Protein AF-A0A7V0SSG3-F1 (afdb_monomer_lite)

Secondary structure (DSSP, 8-state):
--GGGG-----GGGS-SS--SSGGGSEEE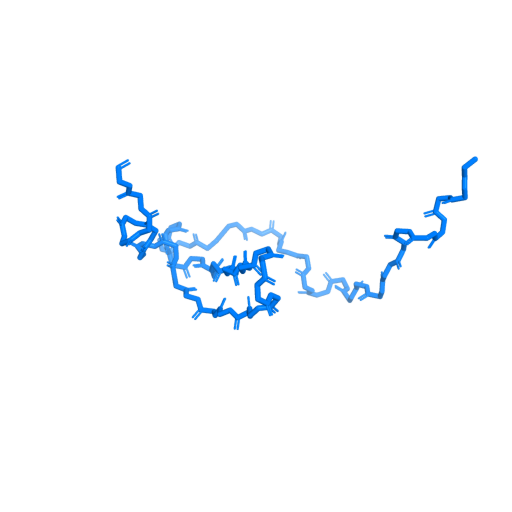EE-TTT--EEEEEGGGGGGG--

Radius of gyration: 14.81 Å; chains: 1; bounding box: 32×35×35 Å

Foldseek 3Di:
DDPCVPDDDDDPVPPDPDADPVNQQDKDWDADPPVRDIDIDTNVCVVVVDD

Sequence (51 aa):
MDISLFDYKLPKEFIAQEPIEPRDNSRLLILDRKTKNIEHKKFYELLNYLS

Structure (mmCIF, N/CA/C/O backbone):
data_AF-A0A7V0SSG3-F1
#
_entry.id   AF-A0A7V0SSG3-F1
#
loop_
_atom_site.group_PDB
_atom_site.id
_atom_site.type_symbol
_atom_site.label_atom_id
_atom_site.label_alt_id
_atom_site.label_comp_id
_atom_site.label_asym_id
_atom_site.label_entity_id
_atom_site.label_seq_id
_atom_site.pdbx_PDB_ins_code
_atom_site.Cartn_x
_atom_site.Cartn_y
_atom_site.Cartn_z
_atom_site.occupancy
_atom_site.B_iso_or_equiv
_atom_site.auth_seq_id
_atom_site.auth_comp_id
_atom_site.auth_asym_id
_atom_site.auth_atom_id
_atom_site.pdbx_PDB_model_num
ATOM 1 N N . MET A 1 1 ? -2.770 -25.089 -10.346 1.00 83.75 1 MET A N 1
ATOM 2 C CA . MET A 1 1 ? -3.102 -23.694 -9.989 1.00 83.75 1 MET A CA 1
ATOM 3 C C . MET A 1 1 ? -2.540 -22.815 -11.083 1.00 83.75 1 MET A C 1
ATOM 5 O O . MET A 1 1 ? -1.375 -22.989 -11.414 1.00 83.75 1 MET A O 1
ATOM 9 N N . ASP A 1 2 ? -3.373 -21.979 -11.693 1.00 93.00 2 ASP A N 1
ATOM 10 C CA . ASP A 1 2 ? -2.954 -21.084 -12.772 1.00 93.00 2 ASP A CA 1
ATOM 11 C C . ASP A 1 2 ? -2.350 -19.803 -12.176 1.00 93.00 2 ASP A C 1
ATOM 13 O O . ASP A 1 2 ? -3.003 -19.109 -11.398 1.00 93.00 2 ASP A O 1
ATOM 17 N N . ILE A 1 3 ? -1.083 -19.531 -12.496 1.00 94.19 3 ILE A N 1
ATOM 18 C CA . ILE A 1 3 ? -0.317 -18.391 -11.967 1.00 94.19 3 ILE A CA 1
ATOM 19 C C . ILE A 1 3 ? -0.748 -17.085 -12.646 1.00 94.19 3 ILE A C 1
ATOM 21 O O . ILE A 1 3 ? -0.660 -16.019 -12.038 1.00 94.19 3 ILE A O 1
ATOM 25 N N . SER A 1 4 ? -1.271 -17.160 -13.872 1.00 94.50 4 SER A N 1
ATOM 26 C CA . SER A 1 4 ? -1.695 -15.983 -14.638 1.00 94.50 4 SER A CA 1
ATOM 27 C C . SER A 1 4 ? -2.827 -15.202 -13.962 1.00 94.50 4 SER A C 1
ATOM 29 O O . SER A 1 4 ? -2.961 -14.003 -14.186 1.00 94.50 4 SER A O 1
ATOM 31 N N . LEU A 1 5 ? -3.579 -15.839 -13.055 1.00 96.81 5 LEU A N 1
ATOM 32 C CA . LEU A 1 5 ? -4.626 -15.201 -12.248 1.00 96.81 5 LEU A CA 1
ATOM 33 C C . LEU A 1 5 ? -4.107 -14.080 -11.328 1.00 96.81 5 LEU A C 1
ATOM 35 O O . LEU A 1 5 ? -4.910 -13.306 -10.808 1.00 96.81 5 LEU A O 1
ATOM 39 N N . PHE A 1 6 ? -2.792 -13.994 -11.115 1.00 95.44 6 PHE A N 1
ATOM 40 C CA . PHE A 1 6 ? -2.140 -12.971 -10.294 1.00 95.44 6 PHE A CA 1
ATOM 41 C C . PHE A 1 6 ? -1.303 -11.983 -11.120 1.00 95.44 6 PHE A C 1
ATOM 43 O O . PHE A 1 6 ? -0.648 -11.117 -10.537 1.00 95.44 6 PHE A O 1
ATOM 50 N N . ASP A 1 7 ? -1.304 -12.105 -12.452 1.00 95.69 7 ASP A N 1
ATOM 51 C CA . ASP A 1 7 ? -0.572 -11.197 -13.333 1.00 95.69 7 ASP A CA 1
ATOM 52 C C . ASP A 1 7 ? -1.331 -9.875 -13.526 1.00 95.69 7 ASP A C 1
ATOM 54 O O . ASP A 1 7 ? -2.561 -9.837 -13.626 1.00 95.69 7 ASP A O 1
ATOM 58 N N . TYR A 1 8 ? -0.597 -8.766 -13.570 1.00 96.50 8 TYR A N 1
ATOM 59 C CA . TYR A 1 8 ? -1.157 -7.435 -13.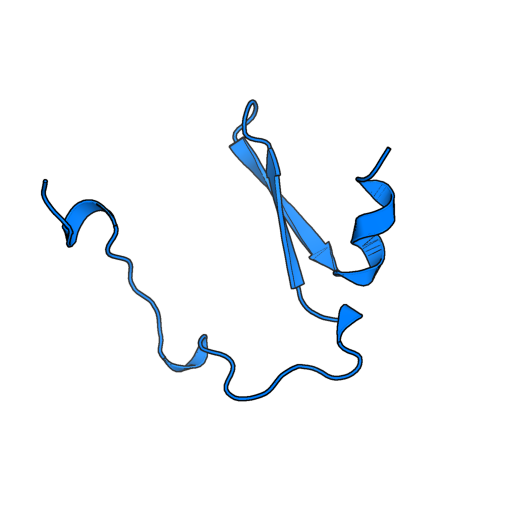788 1.00 96.50 8 TYR A CA 1
ATOM 60 C C . TYR A 1 8 ? -0.173 -6.547 -14.545 1.00 96.50 8 TYR A C 1
ATOM 62 O O . TYR A 1 8 ? 1.044 -6.702 -14.478 1.00 96.50 8 TYR A O 1
ATOM 70 N N . LYS A 1 9 ? -0.709 -5.564 -15.273 1.00 97.00 9 LYS A N 1
ATOM 71 C CA . LYS A 1 9 ? 0.113 -4.615 -16.028 1.00 97.00 9 LYS A CA 1
ATOM 72 C C . LYS A 1 9 ? 0.853 -3.687 -15.061 1.00 97.00 9 LYS A C 1
ATOM 74 O O . LYS A 1 9 ? 0.236 -2.797 -14.480 1.00 97.00 9 LYS A O 1
ATOM 79 N N . LEU A 1 10 ? 2.166 -3.868 -14.938 1.00 96.81 10 LEU A N 1
ATOM 80 C CA . LEU A 1 10 ? 3.058 -3.002 -14.168 1.00 96.81 10 LEU A CA 1
ATOM 81 C C . LEU A 1 10 ? 4.042 -2.284 -15.107 1.00 96.81 10 LEU A C 1
ATOM 83 O O . LEU A 1 10 ? 5.004 -2.903 -15.570 1.00 96.81 10 LEU A O 1
ATOM 87 N N . PRO A 1 11 ? 3.824 -0.990 -15.402 1.00 97.75 11 PRO A N 1
ATOM 88 C CA . PRO A 1 11 ? 4.820 -0.164 -16.074 1.00 97.75 11 PRO A CA 1
ATOM 89 C C . PRO A 1 11 ? 6.133 -0.140 -15.277 1.00 97.75 11 PRO A C 1
ATOM 91 O O . PRO A 1 11 ? 6.119 -0.016 -14.049 1.00 97.75 11 PRO A O 1
ATOM 94 N N . LYS A 1 12 ? 7.276 -0.274 -15.960 1.00 96.94 12 LYS A N 1
ATOM 95 C CA . LYS A 1 12 ? 8.595 -0.386 -15.306 1.00 96.94 12 LYS A CA 1
ATOM 96 C C . LYS A 1 12 ? 8.958 0.875 -14.523 1.00 96.94 12 LYS A C 1
ATOM 98 O O . LYS A 1 12 ? 9.627 0.788 -13.502 1.00 96.94 12 LYS A O 1
ATOM 103 N N . GLU A 1 13 ? 8.480 2.028 -14.973 1.00 96.94 13 GLU A N 1
ATOM 104 C CA . GLU A 1 13 ? 8.647 3.333 -14.337 1.00 96.94 13 GLU A CA 1
ATOM 105 C C . GLU A 1 13 ? 7.968 3.446 -12.963 1.00 96.94 13 GLU A C 1
ATOM 107 O O . GLU A 1 13 ? 8.327 4.318 -12.177 1.00 96.94 13 GLU A O 1
ATOM 112 N N . PHE A 1 14 ? 7.012 2.565 -12.641 1.00 96.31 14 PHE A N 1
ATOM 113 C CA . PHE A 1 14 ? 6.381 2.516 -11.317 1.00 96.31 14 PHE A CA 1
ATOM 114 C C . PHE A 1 14 ? 7.149 1.645 -10.316 1.00 96.31 14 PHE A C 1
ATOM 116 O O . PHE A 1 14 ? 6.804 1.626 -9.133 1.00 96.31 14 PHE A O 1
ATOM 123 N N . ILE A 1 15 ? 8.206 0.956 -10.755 1.00 97.31 15 ILE A N 1
ATOM 124 C CA . ILE A 1 15 ? 9.122 0.234 -9.873 1.00 97.31 15 ILE A CA 1
ATOM 125 C C . ILE A 1 15 ? 10.151 1.238 -9.354 1.00 97.31 15 ILE A C 1
ATOM 127 O O . ILE A 1 15 ? 11.026 1.690 -10.095 1.00 97.31 15 ILE A O 1
ATOM 131 N N . ALA A 1 16 ? 10.044 1.590 -8.074 1.00 95.88 16 ALA A N 1
ATOM 132 C CA . ALA A 1 16 ? 11.010 2.464 -7.423 1.00 95.88 16 ALA A CA 1
ATOM 133 C C . ALA A 1 16 ? 12.419 1.852 -7.494 1.00 95.88 16 ALA A C 1
ATOM 135 O O . ALA A 1 16 ? 12.612 0.693 -7.132 1.00 95.88 16 ALA A O 1
ATOM 136 N N . GLN A 1 17 ? 13.385 2.638 -7.969 1.00 97.31 17 GLN A N 1
ATOM 137 C CA . GLN A 1 17 ? 14.794 2.232 -8.043 1.00 97.31 17 GLN A CA 1
ATOM 138 C C . GLN A 1 17 ? 15.554 2.578 -6.755 1.00 97.31 17 GLN A C 1
ATOM 140 O O . GLN A 1 17 ? 16.512 1.904 -6.397 1.00 97.31 17 GLN A O 1
ATOM 145 N N . GLU A 1 18 ? 15.086 3.602 -6.039 1.00 96.94 18 GLU A N 1
ATOM 146 C CA . GLU A 1 18 ? 15.649 4.099 -4.786 1.00 96.94 18 GLU A CA 1
ATOM 147 C C . GLU A 1 18 ? 14.506 4.467 -3.821 1.00 96.94 18 GLU A C 1
ATOM 149 O O . GLU A 1 18 ? 13.399 4.795 -4.272 1.00 96.94 18 GLU A O 1
ATOM 154 N N . PRO A 1 19 ? 14.724 4.392 -2.496 1.00 96.00 19 PRO A N 1
ATOM 155 C CA . PRO A 1 19 ? 13.745 4.856 -1.521 1.00 96.00 19 PRO A CA 1
ATOM 156 C C . PRO A 1 19 ? 13.586 6.383 -1.569 1.00 96.00 19 PRO A C 1
ATOM 158 O O . PRO A 1 19 ? 14.503 7.115 -1.927 1.00 96.00 19 PRO A O 1
ATOM 161 N N . ILE A 1 20 ? 12.412 6.872 -1.164 1.00 95.69 20 ILE A N 1
ATOM 162 C CA . ILE A 1 20 ? 12.191 8.304 -0.931 1.00 95.69 20 ILE A CA 1
ATOM 163 C C . ILE A 1 20 ? 12.783 8.722 0.421 1.00 95.69 20 ILE A C 1
ATOM 165 O O . ILE A 1 20 ? 12.663 7.971 1.386 1.00 95.69 20 ILE A O 1
ATOM 169 N N . GLU A 1 21 ? 13.339 9.934 0.500 1.00 95.25 21 GLU A N 1
ATOM 170 C CA . GLU A 1 21 ? 13.784 10.553 1.751 1.00 95.25 21 GLU A CA 1
ATOM 171 C C . GLU A 1 21 ? 13.051 11.880 2.010 1.00 95.25 21 GLU A C 1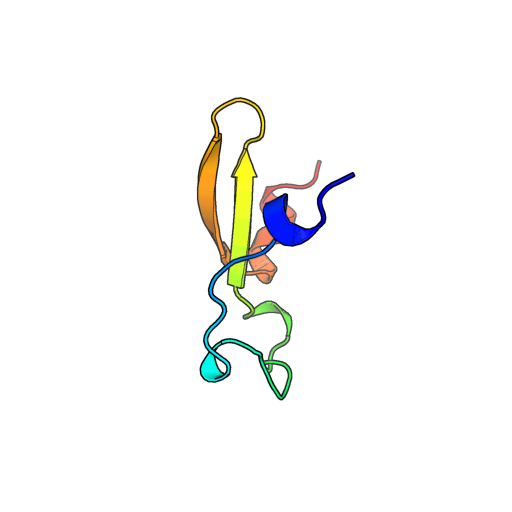
ATOM 173 O O . GLU A 1 21 ? 12.992 12.728 1.113 1.00 95.25 21 GLU A O 1
ATOM 178 N N . PRO A 1 22 ? 12.501 12.110 3.219 1.00 96.00 22 PRO A N 1
ATOM 179 C CA . PRO A 1 22 ? 12.334 11.169 4.338 1.00 96.00 22 PRO A CA 1
ATOM 180 C C . PRO A 1 22 ? 11.501 9.913 4.011 1.00 96.00 22 PRO A C 1
ATOM 182 O O . PRO A 1 22 ? 10.506 9.988 3.286 1.00 96.00 22 PRO A O 1
ATOM 185 N N . ARG A 1 23 ? 11.879 8.758 4.575 1.00 95.31 23 ARG A N 1
ATOM 186 C CA . ARG A 1 23 ? 11.241 7.445 4.314 1.00 95.31 23 ARG A CA 1
ATOM 187 C C . ARG A 1 23 ? 9.722 7.406 4.537 1.00 95.31 23 ARG A C 1
ATOM 189 O O . ARG A 1 23 ? 8.988 6.710 3.826 1.00 95.31 23 ARG A O 1
ATOM 196 N N . ASP A 1 24 ? 9.232 8.136 5.528 1.00 96.25 24 ASP A N 1
ATOM 197 C CA . ASP A 1 24 ? 7.820 8.202 5.920 1.00 96.25 24 ASP A CA 1
ATOM 198 C C . ASP A 1 24 ? 6.953 9.089 5.000 1.00 96.25 24 ASP A C 1
ATOM 200 O O . ASP A 1 24 ? 5.722 9.058 5.088 1.00 96.25 24 ASP A O 1
ATOM 204 N N . ASN A 1 25 ? 7.560 9.790 4.034 1.00 96.81 25 ASN A N 1
ATOM 205 C CA . ASN A 1 25 ? 6.846 10.497 2.964 1.00 96.81 25 ASN A CA 1
ATOM 206 C C . ASN A 1 25 ? 6.367 9.588 1.822 1.00 96.81 25 ASN A C 1
ATOM 208 O O . ASN A 1 25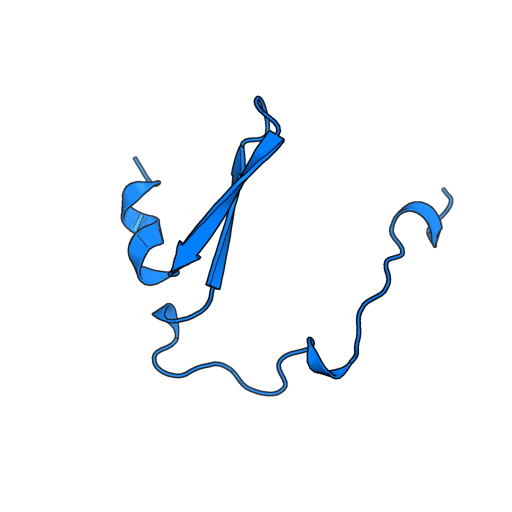 ? 5.700 10.064 0.886 1.00 96.81 25 ASN A O 1
ATOM 212 N N . SER A 1 26 ? 6.677 8.290 1.886 1.00 97.38 26 SER A N 1
ATOM 213 C CA . SER A 1 26 ? 6.131 7.278 0.980 1.00 97.38 26 SER A CA 1
ATOM 214 C C . SER A 1 26 ? 4.593 7.233 1.031 1.00 97.38 26 SER A C 1
ATOM 216 O O . SER A 1 26 ? 3.948 7.657 1.996 1.00 97.38 26 SER A O 1
ATOM 218 N N . ARG A 1 27 ? 3.977 6.787 -0.072 1.00 97.38 27 ARG A N 1
ATOM 219 C CA . ARG A 1 27 ? 2.515 6.644 -0.170 1.00 97.38 27 ARG A CA 1
ATOM 220 C C . ARG A 1 27 ? 2.066 5.404 0.604 1.00 97.38 27 ARG A C 1
ATOM 222 O O . ARG A 1 27 ? 2.706 4.362 0.516 1.00 97.38 27 ARG A O 1
ATOM 229 N N . LEU A 1 28 ? 0.929 5.510 1.281 1.00 97.81 28 LEU A N 1
ATOM 230 C CA . LEU A 1 28 ? 0.261 4.417 1.981 1.00 97.81 28 LEU A CA 1
ATOM 231 C C . LEU A 1 28 ? -1.110 4.178 1.333 1.00 97.81 28 LEU A C 1
ATOM 233 O O . LEU A 1 28 ? -1.925 5.098 1.259 1.00 97.81 28 LEU A O 1
ATOM 237 N N . LEU A 1 29 ? -1.355 2.962 0.839 1.00 97.75 29 LEU A N 1
ATOM 238 C CA . LEU A 1 29 ? -2.674 2.533 0.368 1.00 97.75 29 LEU A CA 1
ATOM 239 C C . LEU A 1 29 ? -3.394 1.824 1.513 1.00 97.75 29 LEU A C 1
ATOM 241 O O . LEU A 1 29 ? -2.914 0.807 2.011 1.00 97.75 29 LEU A O 1
ATOM 245 N N . ILE A 1 30 ? -4.545 2.357 1.911 1.00 97.12 30 ILE A N 1
ATOM 246 C CA . ILE A 1 30 ? -5.430 1.738 2.895 1.00 97.12 30 ILE A CA 1
ATOM 247 C C . ILE A 1 30 ? -6.533 1.008 2.135 1.00 97.12 30 ILE A C 1
ATOM 249 O O . ILE A 1 30 ? -7.195 1.600 1.284 1.00 97.12 30 ILE A O 1
ATOM 253 N N . LEU A 1 31 ? -6.721 -0.275 2.442 1.00 97.12 31 LEU A N 1
ATOM 254 C CA . LEU A 1 31 ? -7.793 -1.103 1.895 1.00 97.12 31 LEU A CA 1
ATOM 255 C C . LEU A 1 31 ? -8.651 -1.644 3.037 1.00 97.12 31 LEU A C 1
ATOM 257 O O . LEU A 1 31 ? -8.213 -2.509 3.802 1.00 97.12 31 LEU A O 1
ATOM 261 N N . ASP A 1 32 ? -9.901 -1.197 3.113 1.00 96.75 32 ASP A N 1
ATOM 262 C CA . ASP A 1 32 ? -10.886 -1.820 3.989 1.00 96.75 32 ASP A CA 1
ATOM 263 C C . ASP A 1 32 ? -11.382 -3.123 3.348 1.00 96.75 32 ASP A C 1
ATOM 265 O O . ASP A 1 32 ? -12.034 -3.146 2.305 1.00 96.75 32 ASP A O 1
ATOM 269 N N . ARG A 1 33 ? -11.083 -4.253 3.992 1.00 96.25 33 ARG A N 1
ATOM 270 C CA . ARG A 1 33 ? -11.436 -5.585 3.483 1.00 96.25 33 ARG A CA 1
ATOM 271 C C . ARG A 1 33 ? -12.944 -5.838 3.421 1.00 96.25 33 ARG A C 1
ATOM 273 O O . ARG A 1 33 ? -13.359 -6.631 2.573 1.00 96.25 33 ARG A O 1
ATOM 280 N N . LYS A 1 34 ? -13.726 -5.220 4.315 1.00 97.56 34 LYS A N 1
ATOM 281 C CA . LYS A 1 34 ? -15.181 -5.405 4.434 1.00 97.56 34 LYS A CA 1
ATOM 282 C C . LYS A 1 34 ? -15.919 -4.558 3.408 1.00 97.56 34 LYS A C 1
ATOM 284 O O . LYS A 1 34 ? -16.774 -5.078 2.704 1.00 97.56 34 LYS A O 1
ATOM 289 N N . THR A 1 35 ? -15.573 -3.277 3.324 1.00 97.50 35 THR A N 1
ATOM 290 C CA . THR A 1 35 ? -16.264 -2.318 2.445 1.00 97.50 35 THR A CA 1
ATOM 291 C C . THR A 1 35 ? -15.653 -2.239 1.050 1.00 97.50 35 THR A C 1
ATOM 293 O O . THR A 1 35 ? -16.303 -1.746 0.137 1.00 97.50 35 THR A O 1
ATOM 296 N N . LYS A 1 36 ? -14.426 -2.751 0.868 1.00 96.94 36 LYS A N 1
ATOM 297 C CA . LYS A 1 36 ? -13.602 -2.587 -0.343 1.00 96.94 36 LYS A CA 1
ATOM 298 C C . LYS A 1 36 ? -13.229 -1.132 -0.638 1.00 96.94 36 LYS A C 1
ATOM 300 O O . LYS A 1 36 ? -12.754 -0.845 -1.734 1.00 96.94 36 LYS A O 1
ATOM 305 N N . ASN A 1 37 ? -13.385 -0.238 0.339 1.00 97.88 37 ASN A N 1
ATOM 306 C CA . ASN A 1 37 ? -12.961 1.149 0.212 1.00 97.88 37 ASN A CA 1
ATOM 307 C C . ASN A 1 37 ? -11.435 1.241 0.125 1.00 97.88 37 ASN A C 1
ATOM 309 O O . ASN A 1 37 ? -10.715 0.545 0.848 1.00 97.88 37 ASN A O 1
ATOM 313 N N . ILE A 1 38 ? -10.970 2.116 -0.765 1.00 97.69 38 ILE A N 1
ATOM 314 C CA . ILE A 1 38 ? -9.557 2.416 -0.980 1.00 97.69 38 ILE A CA 1
ATOM 315 C C . ILE A 1 38 ? -9.322 3.875 -0.614 1.00 97.69 38 ILE A C 1
ATOM 317 O O . ILE A 1 38 ? -10.011 4.764 -1.114 1.00 97.69 38 ILE A O 1
ATOM 321 N N . GLU A 1 39 ? -8.315 4.119 0.216 1.00 97.25 39 GLU A N 1
ATOM 322 C CA . GLU A 1 39 ? -7.847 5.462 0.544 1.00 97.25 39 GLU A CA 1
ATOM 323 C C . GLU A 1 39 ? -6.341 5.578 0.307 1.00 97.25 39 GLU A C 1
ATOM 325 O O . GLU A 1 39 ? -5.581 4.614 0.437 1.00 97.25 39 GLU A O 1
ATOM 330 N N . HIS A 1 40 ? -5.901 6.792 -0.016 1.00 97.81 40 HIS A N 1
ATOM 331 C CA . HIS A 1 40 ? -4.493 7.123 -0.188 1.00 97.81 40 HIS A CA 1
ATOM 332 C C . HIS A 1 40 ? -4.059 8.095 0.903 1.00 97.81 40 HIS A C 1
ATOM 334 O O . HIS A 1 40 ? -4.654 9.160 1.063 1.00 97.81 40 HIS A O 1
ATOM 340 N N . LYS A 1 41 ? -3.010 7.725 1.633 1.00 97.50 41 LYS A N 1
ATOM 341 C CA . LYS A 1 41 ? -2.441 8.476 2.755 1.00 97.50 41 LYS A CA 1
ATOM 342 C C . LYS A 1 41 ? -0.920 8.557 2.630 1.00 97.50 41 LYS A C 1
ATOM 344 O O . LYS A 1 41 ? -0.325 8.063 1.661 1.00 97.50 41 LYS A O 1
ATOM 349 N N . LYS A 1 42 ? -0.281 9.186 3.611 1.00 97.75 42 LYS A N 1
ATOM 350 C CA . LYS A 1 42 ? 1.177 9.174 3.786 1.00 97.75 42 LYS A CA 1
ATOM 351 C C . LYS A 1 42 ? 1.581 8.219 4.899 1.00 97.75 42 LYS A C 1
ATOM 353 O O . LYS A 1 42 ? 0.812 7.993 5.827 1.00 97.75 42 LYS A O 1
ATOM 358 N N . PHE A 1 43 ? 2.776 7.639 4.803 1.00 97.44 43 PHE A N 1
ATOM 359 C CA . PHE A 1 43 ? 3.206 6.618 5.758 1.00 97.44 43 PHE A CA 1
ATOM 360 C C . PHE A 1 43 ? 3.357 7.161 7.189 1.00 97.44 43 PHE A C 1
ATOM 362 O O . PHE A 1 43 ? 3.035 6.443 8.131 1.00 97.44 43 PHE A O 1
ATOM 369 N N . TYR A 1 44 ? 3.732 8.433 7.377 1.00 97.00 44 TYR A N 1
ATOM 370 C CA . TYR A 1 44 ? 3.746 9.064 8.710 1.00 97.00 44 TYR A CA 1
ATOM 371 C C . TYR A 1 44 ? 2.358 9.107 9.390 1.00 97.00 44 TYR A C 1
ATOM 373 O O . TYR A 1 44 ? 2.272 9.231 10.608 1.00 97.00 44 TYR A O 1
ATOM 381 N N . GLU A 1 45 ? 1.262 8.963 8.635 1.00 97.50 45 GLU A N 1
ATOM 382 C CA . GLU A 1 45 ? -0.115 8.936 9.159 1.00 97.50 45 GLU A CA 1
ATOM 383 C C . GLU A 1 45 ? -0.532 7.545 9.664 1.00 97.50 45 GLU A C 1
ATOM 385 O O . GLU A 1 45 ? -1.637 7.394 10.185 1.00 97.50 45 GLU A O 1
ATOM 390 N N . LEU A 1 46 ? 0.333 6.528 9.537 1.00 96.12 46 LEU A N 1
ATOM 391 C CA . LEU A 1 46 ? 0.049 5.143 9.934 1.00 96.12 46 LEU A CA 1
ATOM 392 C C . LEU A 1 46 ? -0.421 5.028 11.391 1.00 96.12 46 LEU A C 1
ATOM 394 O O . LEU A 1 46 ? -1.289 4.211 11.690 1.00 96.12 46 LEU A O 1
ATOM 398 N N . LEU A 1 47 ? 0.111 5.863 12.286 1.00 95.25 47 LEU A N 1
ATOM 399 C CA . LEU A 1 47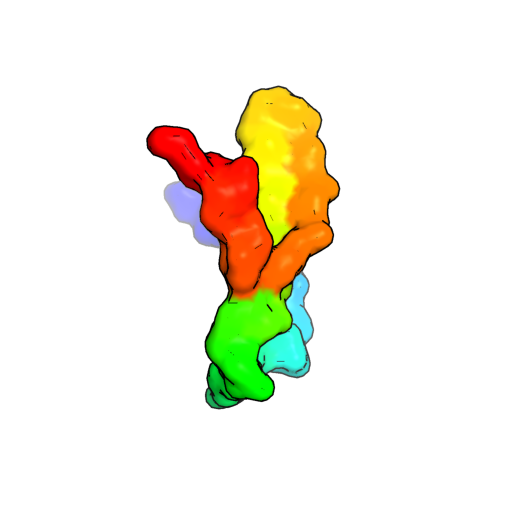 ? -0.240 5.848 13.708 1.00 95.25 47 LEU A CA 1
ATOM 400 C C . LEU A 1 47 ? -1.728 6.136 13.969 1.00 95.25 47 LEU A C 1
ATOM 402 O O . LEU A 1 47 ? -2.257 5.666 14.967 1.00 95.25 47 LEU A O 1
ATOM 406 N N . ASN A 1 48 ? -2.431 6.816 13.056 1.00 95.50 48 ASN A N 1
ATOM 407 C CA . ASN A 1 48 ? -3.873 7.067 13.179 1.00 95.50 48 ASN A CA 1
ATOM 408 C C . ASN A 1 48 ? -4.731 5.794 13.027 1.00 95.50 48 ASN A C 1
ATOM 410 O O . ASN A 1 48 ? -5.936 5.839 13.267 1.00 95.50 48 ASN A O 1
ATOM 414 N N . TYR A 1 49 ? -4.132 4.677 12.597 1.00 93.94 49 TYR A N 1
ATOM 415 C CA . TYR A 1 49 ? -4.818 3.419 12.286 1.00 93.94 49 TYR A CA 1
ATOM 416 C C . TYR A 1 49 ? -4.414 2.254 13.202 1.00 93.94 49 TYR A C 1
ATOM 418 O O . TYR A 1 49 ? -4.882 1.132 13.001 1.00 93.94 49 TYR A O 1
ATOM 426 N N . LEU A 1 50 ? -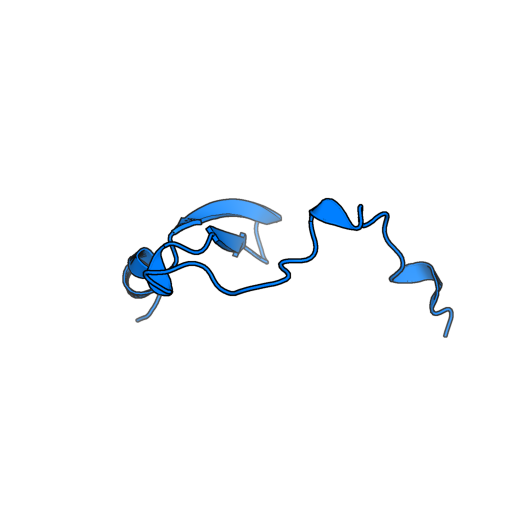3.541 2.492 14.183 1.00 93.50 50 LEU A N 1
ATOM 427 C CA . LEU A 1 50 ? -3.080 1.486 15.138 1.00 93.50 50 LEU A CA 1
ATOM 428 C C . LEU A 1 50 ? -3.678 1.791 16.516 1.00 93.50 50 LEU A C 1
ATOM 430 O O . LEU A 1 50 ? -3.621 2.929 16.976 1.00 93.50 50 LEU A O 1
ATOM 434 N N . SER A 1 51 ? -4.259 0.772 17.150 1.00 84.06 51 SER A N 1
ATOM 435 C CA . SER A 1 51 ? -4.881 0.828 18.481 1.00 84.06 51 SER A CA 1
ATOM 436 C C . SER A 1 51 ? -4.228 -0.158 19.430 1.00 84.06 51 SER A C 1
ATOM 438 O O . SER A 1 51 ? -4.037 -1.309 18.969 1.00 84.06 51 SER A O 1
#

pLDDT: mean 96.0, std 2.71, range [83.75, 97.88]